Protein AF-A0A4Q3BW59-F1 (afdb_monomer_lite)

pLDDT: mean 92.33, std 9.25, range [57.16, 98.56]

Foldseek 3Di:
DLVQAPQRDFDDPVLVVVVVVVCPDPVVVPDDPDDDDSGNHNPD

Structure (mmCIF, N/CA/C/O backbone):
data_AF-A0A4Q3BW59-F1
#
_entry.id   AF-A0A4Q3BW59-F1
#
loop_
_atom_site.group_PDB
_atom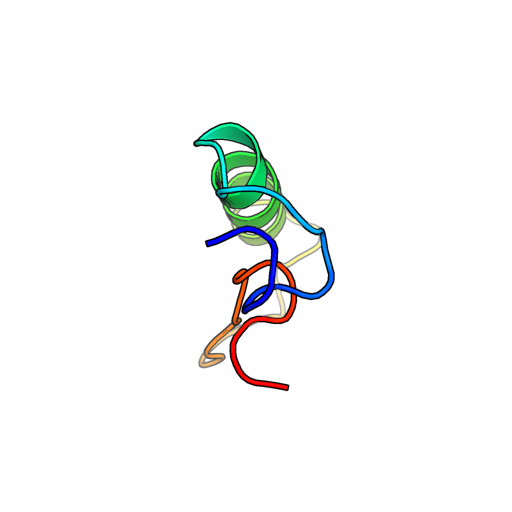_site.id
_atom_site.type_symbol
_atom_site.label_atom_id
_atom_site.label_alt_id
_atom_site.label_comp_id
_atom_site.label_asym_id
_atom_site.label_entity_id
_atom_site.label_seq_id
_atom_site.pdbx_PDB_ins_code
_atom_site.Cartn_x
_atom_site.Cartn_y
_atom_site.Cartn_z
_atom_site.occupancy
_atom_site.B_iso_or_equiv
_atom_site.auth_seq_id
_atom_site.auth_comp_id
_atom_site.auth_asym_id
_atom_site.auth_atom_id
_atom_site.pdbx_PDB_model_num
ATOM 1 N N . ILE A 1 1 ? 15.622 4.679 -16.712 1.00 57.16 1 ILE A N 1
ATOM 2 C CA . ILE A 1 1 ? 14.716 4.268 -15.607 1.00 57.16 1 ILE A CA 1
ATOM 3 C C . ILE A 1 1 ? 14.228 2.833 -15.783 1.00 57.16 1 ILE A C 1
ATOM 5 O O . ILE A 1 1 ? 14.315 2.095 -14.818 1.00 57.16 1 ILE A O 1
ATOM 9 N N . SER A 1 2 ? 13.802 2.408 -16.982 1.00 63.09 2 SE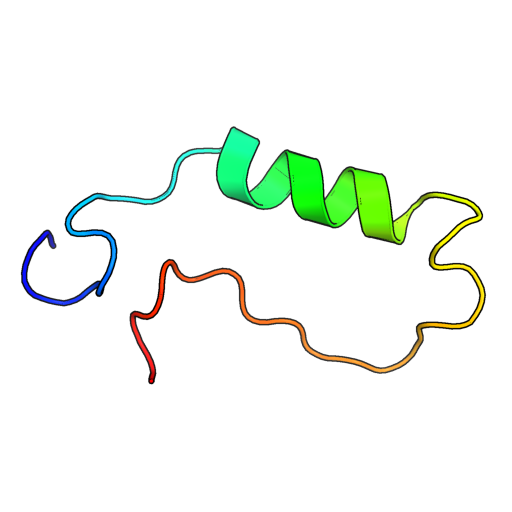R A N 1
ATOM 10 C CA . SER A 1 2 ? 13.307 1.036 -17.231 1.00 63.09 2 SER A CA 1
ATOM 11 C C . SER A 1 2 ? 14.219 -0.096 -16.714 1.00 63.09 2 SER A C 1
ATOM 13 O O . SER A 1 2 ? 13.715 -1.081 -16.204 1.00 63.09 2 SER A O 1
ATOM 15 N N . SER A 1 3 ? 15.548 0.062 -16.735 1.00 73.62 3 SER A N 1
ATOM 16 C CA . SER A 1 3 ? 16.493 -0.962 -16.253 1.00 73.62 3 SER A CA 1
ATOM 17 C C . SER A 1 3 ? 16.697 -1.024 -14.730 1.00 73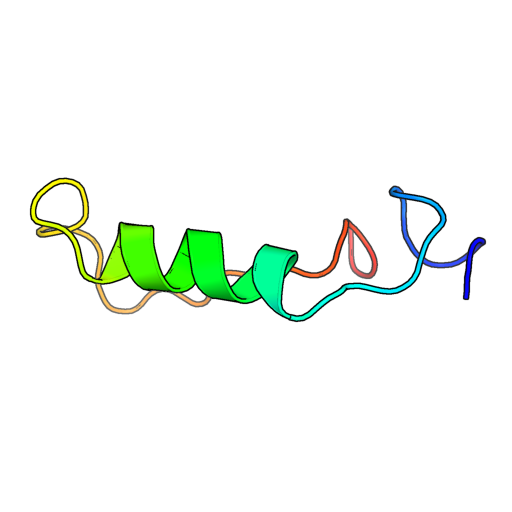.62 3 SER A C 1
ATOM 19 O O . SER A 1 3 ? 17.450 -1.875 -14.273 1.00 73.62 3 SER A O 1
ATOM 21 N N . ILE A 1 4 ? 16.120 -0.096 -13.958 1.00 84.19 4 ILE A N 1
ATOM 22 C CA . ILE A 1 4 ? 16.354 0.039 -12.503 1.00 84.19 4 ILE A CA 1
ATOM 23 C C . ILE A 1 4 ? 15.139 -0.452 -11.698 1.00 84.19 4 ILE A C 1
ATOM 25 O O . ILE A 1 4 ? 15.265 -0.815 -10.540 1.00 84.19 4 ILE A O 1
ATOM 29 N N . THR A 1 5 ? 13.958 -0.486 -12.315 1.00 91.25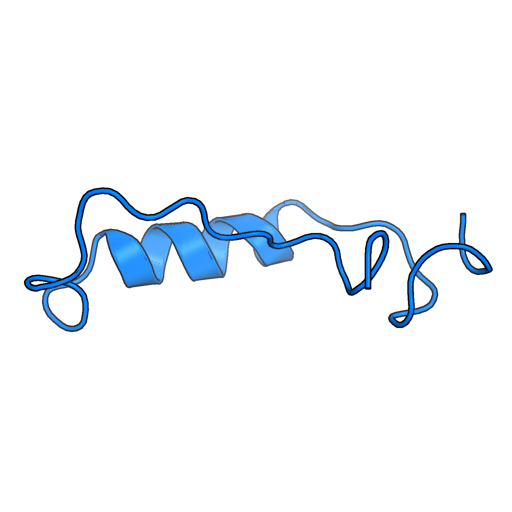 5 THR A N 1
ATOM 30 C CA . THR A 1 5 ? 12.719 -1.013 -11.727 1.00 91.25 5 THR A CA 1
ATOM 31 C C . THR A 1 5 ? 12.384 -2.360 -12.357 1.00 91.25 5 THR A C 1
ATOM 33 O O . THR A 1 5 ? 12.408 -2.495 -13.581 1.00 91.25 5 THR A O 1
ATOM 36 N N . ALA A 1 6 ? 11.991 -3.343 -11.545 1.00 91.19 6 ALA A N 1
ATOM 37 C CA . ALA A 1 6 ? 11.527 -4.640 -12.040 1.00 91.19 6 ALA A CA 1
ATOM 38 C C . ALA A 1 6 ? 10.285 -4.535 -12.951 1.00 91.19 6 ALA A C 1
ATOM 40 O O . ALA A 1 6 ? 10.107 -5.351 -13.852 1.00 91.19 6 ALA A O 1
ATOM 41 N N . LEU A 1 7 ? 9.443 -3.512 -12.760 1.00 92.38 7 LEU A N 1
ATOM 42 C CA . LEU A 1 7 ? 8.272 -3.258 -13.608 1.00 92.38 7 LEU A CA 1
ATOM 43 C C . LEU A 1 7 ? 8.606 -2.575 -14.943 1.00 92.38 7 LEU A C 1
ATOM 45 O O . LEU A 1 7 ? 7.713 -2.370 -15.764 1.00 92.38 7 LEU A O 1
ATOM 49 N N . GLY A 1 8 ? 9.864 -2.193 -15.180 1.00 93.19 8 GLY A N 1
ATOM 50 C CA . GLY A 1 8 ? 10.314 -1.694 -16.479 1.00 93.19 8 GLY A CA 1
ATOM 51 C C . GLY A 1 8 ? 9.788 -0.310 -16.878 1.00 93.19 8 GLY A C 1
ATOM 52 O O . GLY A 1 8 ? 10.066 0.138 -17.993 1.00 93.19 8 GLY A O 1
ATOM 53 N N . ARG A 1 9 ? 9.067 0.399 -15.999 1.00 93.06 9 ARG A N 1
ATOM 54 C CA . ARG A 1 9 ? 8.457 1.712 -16.272 1.00 93.06 9 ARG A CA 1
ATOM 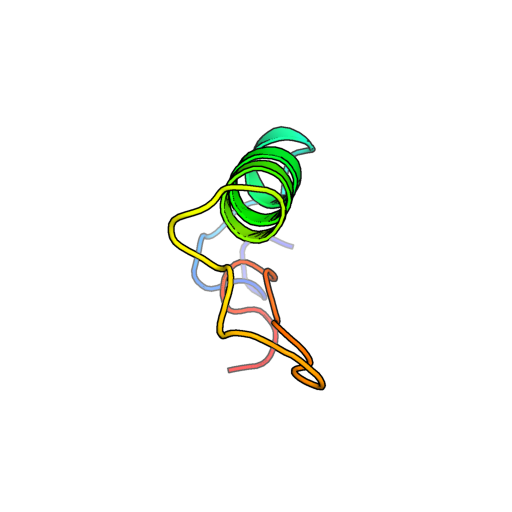55 C C . ARG A 1 9 ? 8.502 2.645 -15.065 1.00 93.06 9 ARG A C 1
ATOM 57 O O . ARG A 1 9 ? 8.575 2.198 -13.929 1.00 93.06 9 ARG A O 1
ATOM 64 N N . ALA A 1 10 ? 8.395 3.949 -15.305 1.00 92.19 10 ALA A N 1
ATOM 65 C CA . ALA A 1 10 ? 8.170 4.891 -14.212 1.00 92.19 10 ALA A CA 1
ATOM 66 C C . ALA A 1 10 ? 6.823 4.612 -13.516 1.00 92.19 10 ALA A C 1
ATOM 68 O O . ALA A 1 10 ? 5.860 4.177 -14.160 1.00 92.19 10 ALA A O 1
ATOM 69 N N . GLY A 1 11 ? 6.772 4.872 -12.208 1.00 92.06 11 GLY A N 1
ATOM 70 C CA . GLY A 1 11 ? 5.526 4.877 -11.447 1.00 92.06 11 GLY A CA 1
ATOM 71 C C . GLY A 1 11 ? 4.624 6.031 -11.881 1.00 92.06 11 GLY A C 1
ATOM 72 O O . GLY A 1 11 ? 5.101 7.111 -12.235 1.00 92.06 11 GLY A O 1
ATOM 73 N N . LEU A 1 12 ? 3.322 5.784 -11.861 1.00 95.12 12 LEU A N 1
ATOM 74 C CA . LEU A 1 12 ? 2.263 6.743 -12.137 1.00 95.12 12 LEU A CA 1
ATOM 75 C C . LEU A 1 12 ? 1.507 7.059 -10.837 1.00 95.12 12 LEU A C 1
ATOM 77 O O . LEU A 1 12 ? 1.564 6.266 -9.894 1.00 95.12 12 LEU A O 1
ATOM 81 N N . PRO A 1 13 ? 0.778 8.188 -10.764 1.00 96.69 13 PRO A N 1
ATOM 82 C CA . PRO A 1 13 ? 0.014 8.550 -9.568 1.00 96.69 13 PRO A CA 1
ATOM 83 C C . PRO A 1 13 ? -0.915 7.435 -9.070 1.00 96.69 13 PRO A C 1
ATOM 85 O O . PRO A 1 13 ? -0.978 7.180 -7.868 1.00 96.69 13 PRO A O 1
ATOM 88 N N . ASP A 1 14 ? -1.560 6.720 -9.990 1.00 96.50 14 ASP A N 1
ATOM 89 C CA . ASP A 1 14 ? -2.517 5.660 -9.660 1.00 96.50 14 ASP A CA 1
ATOM 90 C C . ASP A 1 14 ? -1.860 4.427 -9.017 1.00 96.50 14 ASP A C 1
ATOM 92 O O . ASP A 1 14 ? -2.500 3.752 -8.210 1.00 96.50 14 ASP A O 1
ATOM 96 N N . ASP A 1 15 ? -0.570 4.172 -9.283 1.00 94.69 15 ASP A N 1
ATOM 97 C CA . ASP A 1 15 ? 0.177 3.074 -8.647 1.00 94.69 15 ASP A CA 1
ATOM 98 C C . ASP A 1 15 ? 0.333 3.291 -7.132 1.00 94.69 15 ASP A C 1
ATOM 100 O O . ASP A 1 15 ? 0.415 2.333 -6.365 1.00 94.69 15 ASP A O 1
ATOM 104 N N . ILE A 1 16 ? 0.365 4.554 -6.693 1.00 96.44 16 ILE A N 1
ATOM 105 C CA . ILE A 1 16 ? 0.443 4.933 -5.277 1.00 96.44 16 ILE A CA 1
ATOM 106 C C . ILE A 1 16 ? -0.960 5.149 -4.712 1.00 96.44 16 ILE A C 1
ATOM 108 O O . ILE A 1 16 ? -1.271 4.668 -3.621 1.00 96.44 16 ILE A O 1
ATOM 112 N N . GLY A 1 17 ? -1.819 5.842 -5.464 1.00 97.31 17 GLY A N 1
ATOM 113 C CA . GLY A 1 17 ? -3.177 6.186 -5.050 1.00 97.31 17 GLY A CA 1
ATOM 114 C C . GLY A 1 17 ? -3.998 4.964 -4.647 1.00 97.31 17 GLY A C 1
ATOM 115 O O . GLY A 1 17 ? -4.645 4.993 -3.602 1.00 97.31 17 GLY A O 1
ATOM 116 N N . GLY A 1 18 ? -3.906 3.865 -5.406 1.00 96.31 1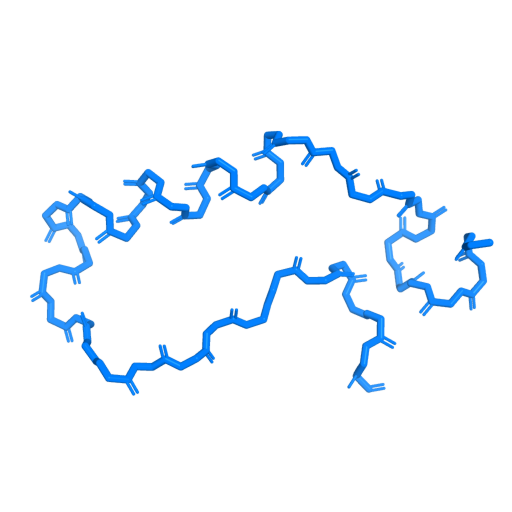8 GLY A N 1
ATOM 117 C CA . GLY A 1 18 ? -4.598 2.617 -5.073 1.00 96.31 18 GLY A CA 1
ATOM 118 C C . GLY A 1 18 ? -4.170 2.024 -3.725 1.00 96.31 18 GLY A C 1
ATOM 119 O O . GLY A 1 18 ? -5.017 1.619 -2.931 1.00 96.31 18 GLY A O 1
ATOM 120 N N . VAL A 1 19 ? -2.868 2.033 -3.422 1.00 97.19 19 VAL A N 1
ATOM 121 C CA . VAL A 1 19 ? -2.344 1.525 -2.143 1.00 97.19 19 VAL A CA 1
ATOM 122 C C . VAL A 1 19 ? -2.768 2.415 -0.977 1.00 97.19 19 VAL A C 1
ATOM 124 O O . VAL A 1 19 ? -3.156 1.905 0.071 1.00 97.19 19 VAL A O 1
ATOM 127 N N . ILE A 1 20 ? -2.743 3.739 -1.152 1.00 97.56 20 ILE A N 1
ATOM 128 C CA . ILE A 1 20 ? -3.211 4.669 -0.115 1.00 97.56 20 ILE A CA 1
ATOM 129 C C . ILE A 1 20 ? -4.713 4.499 0.131 1.00 97.56 20 ILE A C 1
ATOM 131 O O . ILE A 1 20 ? -5.129 4.422 1.283 1.00 97.56 20 ILE A O 1
ATOM 135 N N . ALA A 1 21 ? -5.519 4.368 -0.926 1.00 98.06 21 ALA A N 1
ATOM 136 C CA . ALA A 1 21 ? -6.951 4.111 -0.796 1.00 98.06 21 ALA A CA 1
ATOM 137 C C . ALA A 1 21 ? -7.232 2.811 -0.022 1.00 98.06 21 ALA A C 1
ATOM 139 O O . ALA A 1 21 ? -8.084 2.806 0.864 1.00 98.06 21 ALA A O 1
ATOM 140 N N . PHE A 1 22 ? -6.473 1.742 -0.290 1.00 97.62 22 PHE A N 1
ATOM 141 C CA . PHE A 1 22 ? -6.538 0.506 0.493 1.00 97.62 22 PHE A CA 1
ATOM 142 C C . PHE A 1 22 ? -6.170 0.733 1.967 1.00 97.62 22 PHE A C 1
ATOM 144 O O . PHE A 1 22 ? -6.920 0.317 2.848 1.00 97.62 22 PHE A O 1
ATOM 151 N N . LEU A 1 23 ? -5.062 1.423 2.255 1.00 97.75 23 LEU A N 1
ATOM 152 C CA . LEU A 1 23 ? -4.636 1.699 3.634 1.00 97.75 23 LEU A CA 1
ATOM 153 C C . LEU A 1 23 ? -5.638 2.564 4.415 1.00 97.75 23 LEU A C 1
ATOM 155 O O . LEU A 1 23 ? -5.698 2.470 5.637 1.00 97.75 23 LEU A O 1
ATOM 159 N N . CYS A 1 24 ? -6.429 3.387 3.726 1.00 97.94 24 CYS A N 1
ATOM 160 C CA . CYS A 1 24 ? -7.510 4.174 4.319 1.00 97.94 24 CYS A CA 1
ATOM 161 C C . CYS A 1 24 ? -8.846 3.417 4.434 1.00 97.94 24 CYS A C 1
ATOM 163 O O . CYS A 1 24 ? -9.812 3.990 4.936 1.00 97.94 24 CYS A O 1
ATOM 165 N N . SER A 1 25 ? -8.928 2.172 3.962 1.00 98.56 25 SER A N 1
ATOM 166 C CA . SER A 1 25 ? -10.141 1.352 4.037 1.00 98.56 25 SER A CA 1
ATOM 167 C C . SER A 1 25 ? -10.226 0.546 5.340 1.00 98.56 25 SER A C 1
ATOM 169 O O . SER A 1 25 ? -9.224 0.320 6.022 1.00 98.56 25 SER A O 1
ATOM 171 N N . ASP A 1 26 ? -11.424 0.046 5.658 1.00 98.56 26 ASP A N 1
ATOM 172 C CA . ASP A 1 26 ? -11.657 -0.809 6.831 1.00 98.56 26 ASP A CA 1
ATOM 173 C C . ASP A 1 26 ? -10.875 -2.132 6.782 1.00 98.56 26 ASP A C 1
ATOM 175 O O . ASP A 1 26 ? -10.556 -2.704 7.831 1.00 98.56 26 ASP A O 1
ATOM 179 N N . ASP A 1 27 ? -10.518 -2.600 5.584 1.00 98.50 27 ASP A N 1
ATOM 180 C CA . ASP A 1 27 ? -9.749 -3.832 5.387 1.00 98.50 27 ASP A CA 1
ATOM 181 C C . ASP A 1 27 ? -8.325 -3.711 5.951 1.00 98.50 27 ASP A C 1
ATOM 183 O O . ASP A 1 27 ? -7.724 -4.703 6.367 1.00 98.50 27 ASP A O 1
ATOM 187 N N . ALA A 1 28 ? -7.797 -2.486 6.033 1.00 98.31 28 ALA A N 1
ATOM 188 C CA . ALA A 1 28 ? -6.467 -2.192 6.554 1.00 98.31 28 ALA A CA 1
ATOM 189 C C . ALA A 1 28 ? -6.469 -1.724 8.022 1.00 98.31 28 ALA A C 1
ATOM 191 O O . ALA A 1 28 ? -5.421 -1.336 8.538 1.00 98.31 28 ALA A O 1
ATOM 192 N N . LYS A 1 29 ? -7.603 -1.786 8.742 1.00 98.00 29 LYS A N 1
ATOM 193 C CA . LYS A 1 29 ? -7.761 -1.167 10.080 1.00 98.00 29 LYS A CA 1
ATOM 194 C C . LYS A 1 29 ? -6.781 -1.634 11.164 1.00 98.00 29 LYS A C 1
ATOM 196 O O . LYS A 1 29 ? -6.640 -0.972 12.189 1.00 98.00 29 LYS A O 1
ATOM 201 N N . TRP A 1 30 ? -6.132 -2.782 10.973 1.00 98.12 30 TRP A N 1
ATOM 202 C CA . TRP A 1 30 ? -5.126 -3.330 11.893 1.00 98.12 30 TRP A CA 1
ATOM 203 C C . TRP A 1 30 ? -3.695 -3.199 11.345 1.00 98.12 30 TRP A C 1
ATOM 205 O O . TRP A 1 30 ? -2.784 -3.894 11.780 1.00 98.12 30 TRP A O 1
ATOM 215 N N . ILE A 1 31 ? -3.466 -2.314 10.377 1.00 97.81 31 ILE A N 1
ATOM 216 C CA . ILE A 1 31 ? -2.131 -1.996 9.872 1.00 97.81 31 ILE A CA 1
ATOM 217 C C . ILE A 1 31 ? -1.721 -0.644 10.454 1.00 97.81 31 ILE A C 1
ATOM 219 O O . ILE A 1 31 ? -2.376 0.370 10.230 1.00 97.81 31 ILE A O 1
ATOM 223 N N . ASN A 1 32 ? -0.625 -0.613 11.212 1.00 97.19 32 ASN A N 1
ATOM 224 C CA . ASN A 1 32 ? -0.044 0.627 11.723 1.00 97.19 32 ASN A CA 1
ATOM 225 C C . ASN A 1 32 ? 1.484 0.524 11.851 1.00 97.19 32 ASN A C 1
ATOM 227 O O . ASN A 1 32 ? 2.057 -0.567 11.844 1.00 97.19 32 ASN A O 1
ATOM 231 N N . GLY A 1 33 ? 2.152 1.681 11.917 1.00 97.31 33 GLY A N 1
ATOM 232 C CA . GLY A 1 33 ? 3.598 1.770 12.156 1.00 97.31 33 GLY A CA 1
ATOM 233 C C . GLY A 1 33 ? 4.485 1.168 11.060 1.00 97.31 33 GLY A C 1
ATOM 234 O O . GLY A 1 33 ? 5.682 1.006 11.279 1.00 97.31 33 GLY A O 1
ATOM 235 N N . GLN A 1 34 ? 3.923 0.827 9.897 1.00 96.94 34 GLN A N 1
ATOM 236 C CA . GLN A 1 34 ? 4.663 0.205 8.803 1.00 96.94 34 GLN A CA 1
ATOM 237 C C . GLN A 1 34 ? 5.163 1.241 7.802 1.00 96.94 34 GLN A C 1
ATOM 239 O O . GLN A 1 34 ? 4.465 2.198 7.464 1.00 96.94 34 GLN A O 1
ATOM 244 N N . ARG A 1 35 ? 6.356 0.992 7.260 1.00 94.25 35 ARG A N 1
ATOM 245 C CA . ARG A 1 35 ? 6.834 1.637 6.038 1.00 94.25 35 ARG A CA 1
ATOM 246 C C . ARG A 1 35 ? 6.574 0.688 4.877 1.00 94.25 35 ARG A C 1
ATOM 248 O O . ARG A 1 35 ? 7.221 -0.349 4.783 1.00 94.25 35 ARG A O 1
ATOM 255 N N . LEU A 1 36 ? 5.648 1.058 4.000 1.00 93.75 36 LEU A N 1
ATOM 256 C CA . LEU A 1 36 ? 5.345 0.291 2.798 1.00 93.75 36 LEU A CA 1
ATOM 257 C C . LEU A 1 36 ? 6.064 0.902 1.597 1.00 93.75 36 LEU A C 1
ATOM 259 O O . LEU A 1 36 ? 5.874 2.075 1.278 1.00 93.75 36 LEU A O 1
ATOM 263 N N . GLU A 1 37 ? 6.898 0.106 0.937 1.00 94.56 37 GLU A N 1
ATOM 264 C CA . GLU A 1 37 ? 7.553 0.517 -0.297 1.00 94.56 37 GLU A CA 1
ATOM 265 C C . GLU A 1 37 ? 6.691 0.159 -1.511 1.00 94.56 37 GLU A C 1
ATOM 267 O O . GLU A 1 37 ? 6.351 -1.001 -1.727 1.00 94.56 37 GLU A O 1
ATOM 272 N N . VAL A 1 38 ? 6.375 1.165 -2.330 1.00 95.44 38 VAL A N 1
ATOM 273 C CA . VAL A 1 38 ? 5.592 1.022 -3.566 1.00 95.44 38 VAL A CA 1
ATOM 274 C C . VAL A 1 38 ? 6.415 1.577 -4.732 1.00 95.44 38 VAL A C 1
ATOM 276 O O . VAL A 1 38 ? 6.112 2.617 -5.307 1.00 95.44 38 VAL A O 1
ATOM 279 N N . SER A 1 39 ? 7.545 0.925 -5.019 1.00 93.31 39 SER A N 1
ATOM 280 C CA . SER A 1 39 ? 8.593 1.441 -5.921 1.00 93.31 39 SER A CA 1
ATOM 281 C C . SER A 1 39 ? 8.656 0.752 -7.290 1.00 93.31 39 SER A C 1
ATOM 283 O O . SER A 1 39 ? 9.579 1.003 -8.067 1.00 93.31 39 SER A O 1
ATOM 285 N N . GLY A 1 40 ? 7.741 -0.180 -7.573 1.00 93.50 40 GLY A N 1
ATOM 286 C CA . GLY A 1 40 ? 7.855 -1.064 -8.736 1.00 93.50 40 GLY A CA 1
ATOM 287 C C . GLY A 1 40 ? 9.089 -1.976 -8.687 1.00 93.50 40 GLY A C 1
ATOM 288 O O . GLY A 1 40 ? 9.605 -2.361 -9.735 1.00 93.50 40 GLY A O 1
ATOM 289 N N . GLY A 1 41 ? 9.598 -2.275 -7.487 1.00 93.06 41 GLY A N 1
ATOM 290 C CA . GLY A 1 41 ? 10.749 -3.153 -7.277 1.00 93.06 41 GLY A CA 1
ATOM 291 C C . GLY A 1 41 ? 12.092 -2.503 -7.602 1.00 93.06 41 GLY A C 1
ATOM 292 O O . GLY A 1 41 ? 12.954 -3.156 -8.173 1.00 93.06 41 GLY A O 1
ATOM 293 N N . THR A 1 42 ? 12.246 -1.209 -7.311 1.00 91.56 42 THR A N 1
ATOM 294 C CA . THR A 1 42 ? 13.489 -0.464 -7.589 1.00 91.56 42 THR A CA 1
ATOM 295 C C . THR A 1 42 ? 14.593 -0.742 -6.558 1.00 91.56 42 THR A C 1
ATOM 297 O O . THR A 1 42 ? 15.771 -0.582 -6.866 1.00 91.56 42 THR A O 1
ATOM 300 N N . PHE A 1 43 ? 14.231 -1.155 -5.340 1.00 81.69 43 PHE A N 1
ATOM 301 C CA . PHE A 1 43 ? 15.165 -1.339 -4.220 1.00 81.69 43 PHE A CA 1
ATOM 302 C C . PHE A 1 43 ? 15.160 -2.770 -3.651 1.00 81.69 43 PHE A C 1
ATOM 304 O O . PHE A 1 43 ? 15.474 -2.961 -2.477 1.00 81.69 43 PHE A O 1
ATOM 311 N N . LEU A 1 44 ? 14.775 -3.753 -4.474 1.00 69.50 44 LEU A N 1
ATOM 312 C CA . LEU A 1 44 ? 14.753 -5.180 -4.123 1.00 69.50 44 LEU A CA 1
ATOM 313 C C . LEU A 1 44 ? 16.118 -5.851 -4.307 1.00 69.50 44 LEU A C 1
ATOM 315 O O . LEU A 1 44 ? 16.827 -5.490 -5.274 1.00 69.50 44 LEU A O 1
#

Sequence (44 aa):
ISSITALGRAGLPDDIGGVIAFLCSDDAKWINGQRLEVSGGTFL

Radius of gyration: 12.43 Å; chains: 1; bounding box: 28×14×29 Å

Secondary structure (DSSP, 8-state):
-TTTSTTSS---HHHHHHHHHHHTSGGGTT--S-----SSSS--